Protein AF-A0A7W0VSE4-F1 (afdb_monomer_lite)

Structure (mmCIF, N/CA/C/O backbone):
data_AF-A0A7W0VSE4-F1
#
_entry.id   AF-A0A7W0VSE4-F1
#
loop_
_atom_site.group_PDB
_atom_site.id
_atom_site.type_symbol
_atom_site.label_atom_id
_atom_site.label_alt_id
_atom_site.label_comp_id
_atom_site.label_asym_id
_atom_site.label_entity_id
_atom_site.label_seq_id
_atom_site.pdbx_PDB_ins_code
_atom_site.Cartn_x
_atom_site.Cartn_y
_atom_site.Cartn_z
_atom_site.occupancy
_atom_site.B_iso_or_equiv
_atom_site.auth_seq_id
_atom_site.auth_comp_id
_atom_site.auth_asym_id
_atom_site.auth_atom_id
_atom_site.pdbx_PDB_model_num
ATOM 1 N N . VAL A 1 1 ? 8.426 0.958 6.042 1.00 53.66 1 VAL A N 1
ATOM 2 C CA . VAL A 1 1 ? 7.675 -0.320 5.990 1.00 53.66 1 VAL A CA 1
ATOM 3 C C . VAL A 1 1 ? 8.228 -1.168 4.853 1.00 53.66 1 VAL A C 1
ATOM 5 O O . VAL A 1 1 ? 8.293 -0.672 3.736 1.00 53.66 1 VAL A O 1
ATOM 8 N N . ARG A 1 2 ? 8.685 -2.397 5.116 1.00 56.31 2 ARG A N 1
ATOM 9 C CA . ARG A 1 2 ? 9.077 -3.363 4.074 1.00 56.31 2 ARG A CA 1
ATOM 10 C C . ARG A 1 2 ? 7.988 -4.432 4.012 1.00 56.31 2 ARG A C 1
ATOM 12 O O . ARG A 1 2 ? 7.744 -5.080 5.021 1.00 56.31 2 ARG A O 1
ATOM 19 N N . ARG A 1 3 ? 7.327 -4.586 2.862 1.00 66.88 3 ARG A N 1
ATOM 20 C CA . ARG A 1 3 ? 6.302 -5.617 2.639 1.00 66.88 3 ARG A CA 1
ATOM 21 C C . ARG A 1 3 ? 6.536 -6.326 1.315 1.00 66.88 3 ARG A C 1
ATOM 23 O O . ARG A 1 3 ? 7.127 -5.750 0.403 1.00 66.88 3 ARG A O 1
ATOM 30 N N . ARG A 1 4 ? 6.040 -7.554 1.201 1.00 65.88 4 ARG A N 1
ATOM 31 C CA . ARG A 1 4 ? 6.092 -8.326 -0.040 1.00 65.88 4 ARG A CA 1
ATOM 32 C C . ARG A 1 4 ? 4.803 -8.097 -0.829 1.00 65.88 4 ARG A C 1
ATOM 34 O O . ARG A 1 4 ? 3.723 -8.290 -0.291 1.00 65.88 4 ARG A O 1
ATOM 41 N N . ILE A 1 5 ? 4.935 -7.695 -2.090 1.00 71.44 5 ILE A N 1
ATOM 42 C CA . ILE A 1 5 ? 3.819 -7.458 -3.029 1.00 71.44 5 ILE A CA 1
ATOM 43 C C . ILE A 1 5 ? 3.705 -8.570 -4.083 1.00 71.44 5 ILE A C 1
ATOM 45 O O . ILE A 1 5 ? 3.148 -8.376 -5.154 1.00 71.44 5 ILE A O 1
ATOM 49 N N . TYR A 1 6 ? 4.295 -9.733 -3.810 1.00 71.25 6 TYR A N 1
ATOM 50 C CA . TYR A 1 6 ? 4.315 -10.886 -4.707 1.00 71.25 6 TYR A CA 1
ATOM 51 C C . TYR A 1 6 ? 4.221 -12.175 -3.894 1.00 71.25 6 TYR A C 1
ATOM 53 O O . TYR A 1 6 ? 4.693 -12.231 -2.753 1.00 71.25 6 TYR A O 1
ATOM 61 N N . ALA A 1 7 ? 3.633 -13.213 -4.487 1.00 70.69 7 ALA A N 1
ATOM 62 C CA . ALA A 1 7 ? 3.498 -14.511 -3.846 1.00 70.69 7 ALA A CA 1
ATOM 63 C C . ALA A 1 7 ? 4.888 -15.163 -3.704 1.00 70.69 7 ALA A C 1
ATOM 65 O O . ALA A 1 7 ? 5.621 -15.271 -4.693 1.00 70.69 7 ALA A O 1
ATOM 66 N N . PRO A 1 8 ? 5.308 -15.568 -2.493 1.00 66.81 8 PRO A N 1
ATOM 67 C CA . PRO A 1 8 ? 6.491 -16.401 -2.340 1.00 66.81 8 PRO A CA 1
ATOM 68 C C . PRO A 1 8 ? 6.326 -17.751 -3.037 1.00 66.81 8 PRO A C 1
ATOM 70 O O . PRO A 1 8 ? 5.227 -18.294 -3.052 1.00 66.81 8 PRO A O 1
ATOM 73 N N . SER A 1 9 ? 7.429 -18.321 -3.531 1.00 69.19 9 SER A N 1
ATOM 74 C CA . SER A 1 9 ? 7.517 -19.744 -3.864 1.00 69.19 9 SER A CA 1
ATOM 75 C C . SER A 1 9 ? 8.673 -20.377 -3.071 1.00 69.19 9 SER A C 1
ATOM 77 O O . SER A 1 9 ? 9.800 -19.889 -3.202 1.00 69.19 9 SER A O 1
ATOM 79 N N . PRO A 1 10 ? 8.419 -21.399 -2.229 1.00 70.81 10 PRO A N 1
ATOM 80 C CA . PRO A 1 10 ? 7.091 -21.889 -1.857 1.00 70.81 10 PRO A CA 1
ATOM 81 C C . PRO A 1 10 ? 6.323 -20.842 -1.030 1.00 70.81 10 PRO A C 1
ATOM 83 O O . PRO A 1 10 ? 6.893 -20.132 -0.199 1.00 70.81 10 PRO A O 1
ATOM 86 N N . GLY A 1 11 ? 5.024 -20.713 -1.291 1.00 64.75 11 GLY A N 1
ATOM 87 C CA . GLY A 1 11 ? 4.144 -19.808 -0.554 1.00 64.75 11 GLY A CA 1
ATOM 88 C C . GLY A 1 11 ? 3.798 -20.384 0.816 1.00 64.75 11 GLY A C 1
ATOM 89 O O . GLY A 1 11 ? 3.499 -21.568 0.916 1.00 64.75 11 GLY A O 1
ATOM 90 N N . LEU A 1 12 ? 3.796 -19.552 1.864 1.00 66.06 12 LEU A N 1
ATOM 91 C CA . LEU A 1 12 ? 3.322 -19.961 3.197 1.00 66.06 12 LEU A CA 1
ATOM 92 C C . LEU A 1 12 ? 1.818 -20.287 3.200 1.00 66.06 12 LEU A C 1
ATOM 94 O O . LEU A 1 12 ? 1.382 -21.144 3.959 1.00 66.06 12 LEU A O 1
ATOM 98 N N . HIS A 1 13 ? 1.031 -19.616 2.350 1.00 64.38 13 HIS A N 1
ATOM 99 C CA . HIS A 1 13 ? -0.407 -19.846 2.217 1.00 64.38 13 HIS A CA 1
ATOM 100 C C . HIS A 1 13 ? -0.836 -19.726 0.740 1.00 64.38 13 HIS A C 1
ATOM 102 O O . HIS A 1 13 ? -0.911 -18.606 0.230 1.00 64.38 13 HIS A O 1
ATOM 108 N N . PRO A 1 14 ? -1.131 -20.838 0.036 1.00 65.69 14 PRO A N 1
ATOM 109 C CA . PRO A 1 14 ? -1.452 -20.828 -1.399 1.00 65.69 14 PRO A CA 1
ATOM 110 C C . PRO A 1 14 ? -2.666 -19.968 -1.772 1.00 65.69 14 PRO A C 1
ATOM 112 O O . PRO A 1 14 ? -2.747 -19.468 -2.888 1.00 65.69 14 PRO A O 1
ATOM 115 N N . GLY A 1 15 ? -3.604 -19.791 -0.838 1.00 71.50 15 GLY A N 1
ATOM 116 C CA . GLY A 1 15 ? -4.835 -19.032 -1.065 1.00 71.50 15 GLY A CA 1
ATOM 117 C C . GLY A 1 15 ? -4.749 -17.534 -0.766 1.00 71.50 15 GLY A C 1
ATOM 118 O O . GLY A 1 15 ? -5.761 -16.859 -0.909 1.00 71.50 15 GLY A O 1
ATOM 119 N N . LEU A 1 16 ? -3.603 -17.010 -0.308 1.00 69.88 16 LEU A N 1
ATOM 120 C CA . LEU A 1 16 ? -3.480 -15.583 0.004 1.00 69.88 16 LEU A CA 1
ATOM 121 C C . LEU A 1 16 ? -2.842 -14.845 -1.186 1.00 69.88 16 LEU A C 1
ATOM 123 O O . LEU A 1 16 ? -1.632 -14.981 -1.398 1.00 69.88 16 LEU A O 1
ATOM 127 N N . PRO A 1 17 ? -3.617 -14.083 -1.980 1.00 68.62 17 PRO A N 1
ATOM 128 C CA . PRO A 1 17 ? -3.058 -13.334 -3.094 1.00 68.62 17 PRO A CA 1
ATOM 129 C C . PRO A 1 17 ? -2.146 -12.203 -2.587 1.00 68.62 17 PRO A C 1
ATOM 131 O O . PRO A 1 17 ? -2.274 -11.755 -1.443 1.00 68.62 17 PRO A O 1
ATOM 134 N N . PRO A 1 18 ? -1.228 -11.699 -3.428 1.00 72.19 18 PRO A N 1
ATOM 135 C CA . PRO A 1 18 ? -0.496 -10.478 -3.123 1.00 72.19 18 PRO A CA 1
ATOM 136 C C . PRO A 1 18 ? -1.469 -9.314 -2.901 1.00 72.19 18 PRO A C 1
ATOM 138 O O . PRO A 1 18 ? -2.383 -9.117 -3.697 1.00 72.19 18 PRO A O 1
ATOM 141 N N . HIS A 1 19 ? -1.258 -8.541 -1.836 1.00 75.81 19 HIS A N 1
ATOM 142 C CA . HIS A 1 19 ? -2.108 -7.402 -1.491 1.00 75.81 19 HIS A CA 1
ATOM 143 C C . HIS A 1 19 ? -1.420 -6.078 -1.866 1.00 75.81 19 HIS A C 1
ATOM 145 O O . HIS A 1 19 ? -0.323 -5.776 -1.376 1.00 75.81 19 HIS A O 1
ATOM 151 N N . ASP A 1 20 ? -2.068 -5.283 -2.720 1.00 82.69 20 ASP A N 1
ATOM 152 C CA . ASP A 1 20 ? -1.666 -3.926 -3.103 1.00 82.69 20 ASP A CA 1
ATOM 153 C C . ASP A 1 20 ? -2.928 -3.062 -3.292 1.00 82.69 20 ASP A C 1
ATOM 155 O O . ASP A 1 20 ? -3.820 -3.490 -4.025 1.00 82.69 20 ASP A O 1
ATOM 159 N N . PRO A 1 21 ? -3.047 -1.896 -2.628 1.00 88.81 21 PRO A N 1
ATOM 160 C CA . PRO A 1 21 ? -2.072 -1.264 -1.732 1.00 88.81 21 PRO A CA 1
ATOM 161 C C . PRO A 1 21 ? -1.997 -1.929 -0.349 1.00 88.81 21 PRO A C 1
ATOM 163 O O . PRO A 1 21 ? -2.857 -2.713 0.034 1.00 88.81 21 PRO A O 1
ATOM 166 N N . LEU A 1 22 ? -0.985 -1.594 0.457 1.00 85.25 22 LEU A N 1
ATOM 167 C CA . LEU A 1 22 ? -1.082 -1.807 1.908 1.00 85.25 22 LEU A CA 1
ATOM 168 C C . LEU A 1 22 ? -1.972 -0.725 2.471 1.00 85.25 22 LEU A C 1
ATOM 170 O O . LEU A 1 22 ? -1.650 0.452 2.327 1.00 85.25 22 LEU A O 1
ATOM 174 N N . VAL A 1 23 ? -3.023 -1.149 3.151 1.00 88.12 23 VAL A N 1
ATOM 175 C CA . VAL A 1 23 ? -3.943 -0.261 3.841 1.00 88.12 23 VAL A CA 1
ATOM 176 C C . VAL A 1 23 ? -3.652 -0.351 5.329 1.00 88.12 23 VAL A C 1
ATOM 178 O O . VAL A 1 23 ? -3.658 -1.438 5.904 1.00 88.12 23 VAL A O 1
ATOM 181 N N . ILE A 1 24 ? -3.370 0.795 5.936 1.00 86.12 24 ILE A N 1
ATOM 182 C CA . ILE A 1 24 ? -3.334 0.966 7.384 1.00 86.12 24 ILE A CA 1
ATOM 183 C C . ILE A 1 24 ? -4.450 1.9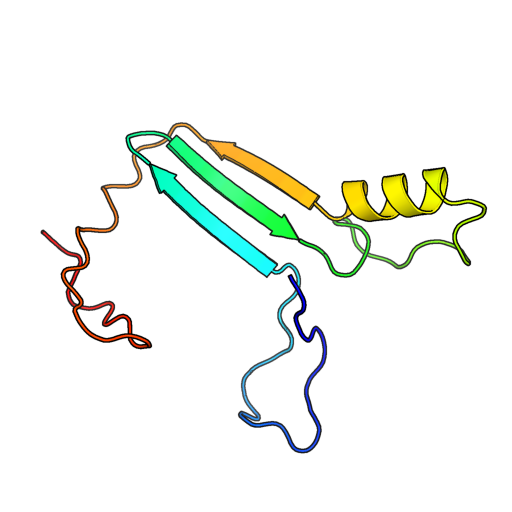40 7.714 1.00 86.12 24 ILE A C 1
ATOM 185 O O . ILE A 1 24 ? -4.440 3.077 7.247 1.00 86.12 24 ILE A O 1
ATOM 189 N N . GLU A 1 25 ? -5.403 1.488 8.509 1.00 88.00 25 GLU A N 1
ATOM 190 C CA . GLU A 1 25 ? -6.489 2.319 9.000 1.00 88.00 25 GLU A CA 1
ATOM 191 C C . GLU A 1 25 ? -6.370 2.408 10.516 1.00 88.00 25 GLU A C 1
ATOM 193 O O . GLU A 1 25 ? -6.154 1.398 11.189 1.00 88.00 25 GLU A O 1
ATOM 198 N N . TRP A 1 26 ? -6.451 3.621 11.051 1.00 80.94 26 TRP A N 1
ATOM 199 C CA . TRP A 1 26 ? -6.537 3.839 12.487 1.00 80.94 26 TRP A CA 1
ATOM 200 C C . TRP A 1 26 ? -7.669 4.804 12.802 1.00 80.94 26 TRP A C 1
ATOM 202 O O . TRP A 1 26 ? -7.964 5.719 12.031 1.00 80.94 26 TRP A O 1
ATOM 212 N N . ALA A 1 27 ? -8.256 4.632 13.980 1.00 80.62 27 ALA A N 1
ATOM 213 C CA . ALA A 1 27 ? -9.240 5.542 14.537 1.00 80.62 27 ALA A CA 1
ATOM 214 C C . ALA A 1 27 ? -8.730 6.090 15.875 1.00 80.62 27 ALA A C 1
ATOM 216 O O . ALA A 1 27 ? -8.160 5.356 16.683 1.00 80.62 27 ALA A O 1
ATOM 217 N N . HIS A 1 28 ? -8.921 7.387 16.105 1.00 77.56 28 HIS A N 1
ATOM 218 C CA . HIS A 1 28 ? -8.660 8.034 17.386 1.00 77.56 28 HIS A CA 1
ATOM 219 C C . HIS A 1 28 ? -9.711 9.118 17.645 1.00 77.56 28 HIS A C 1
ATOM 221 O O . HIS A 1 28 ? -9.765 10.137 16.947 1.00 77.56 28 HIS A O 1
ATOM 227 N N . GLY A 1 29 ? -10.551 8.903 18.661 1.00 79.88 29 GLY A N 1
ATOM 228 C CA . GLY A 1 29 ? -11.750 9.714 18.873 1.00 79.88 29 GLY A CA 1
ATOM 229 C C . GLY A 1 29 ? -12.680 9.632 17.658 1.00 79.88 29 GLY A C 1
ATOM 230 O O . GLY A 1 29 ? -12.906 8.552 17.128 1.00 79.88 29 GLY A O 1
ATOM 231 N N . SER A 1 30 ? -13.167 10.778 17.180 1.00 76.94 30 SER A N 1
ATOM 232 C CA . SER A 1 30 ? -14.011 10.883 15.976 1.00 76.94 30 SER A CA 1
ATOM 233 C C . SER A 1 30 ? -13.231 10.948 14.657 1.00 76.94 30 SER A C 1
ATOM 235 O O . SER A 1 30 ? -13.809 11.215 13.605 1.00 76.94 30 SER A O 1
ATOM 237 N N . ARG A 1 31 ? -11.903 10.780 14.698 1.00 71.69 31 ARG A N 1
ATOM 238 C CA . ARG A 1 31 ? -11.053 10.867 13.510 1.00 71.69 31 ARG A CA 1
ATOM 239 C C . ARG A 1 31 ? -10.620 9.488 13.077 1.00 71.69 31 ARG A C 1
ATOM 241 O O . ARG A 1 31 ? -10.001 8.759 13.851 1.00 71.69 31 ARG A O 1
ATOM 248 N N . VAL A 1 32 ? -10.852 9.201 11.808 1.00 83.81 32 VAL A N 1
ATOM 249 C CA . VAL A 1 32 ? -10.340 8.007 11.155 1.00 83.81 32 VAL A CA 1
ATOM 250 C C . VAL A 1 32 ? -9.376 8.442 10.075 1.00 83.81 32 VAL A C 1
ATOM 252 O O . VAL A 1 32 ? -9.645 9.368 9.303 1.00 83.81 32 VAL A O 1
ATOM 255 N N . GLN A 1 33 ? -8.231 7.778 10.046 1.00 84.06 33 GLN A N 1
ATO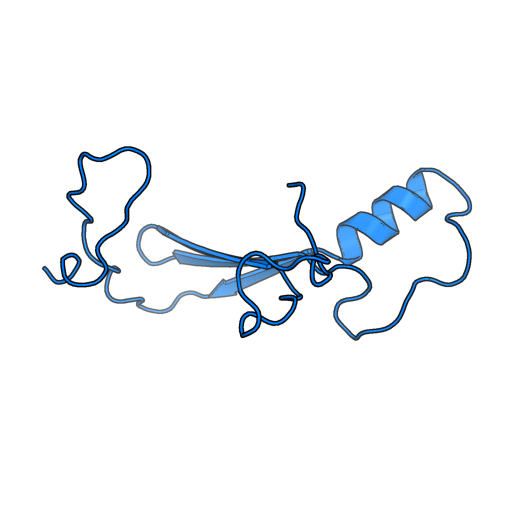M 256 C CA . GLN A 1 33 ? -7.223 8.008 9.039 1.00 84.06 33 GLN A CA 1
ATOM 257 C C . GLN A 1 33 ? -6.893 6.699 8.352 1.00 84.06 33 GLN A C 1
ATOM 259 O O . GLN A 1 33 ? -6.474 5.726 8.977 1.00 84.06 33 GLN A O 1
ATOM 264 N N . ARG A 1 34 ? -7.061 6.718 7.036 1.00 88.19 34 ARG A N 1
ATOM 265 C CA . ARG A 1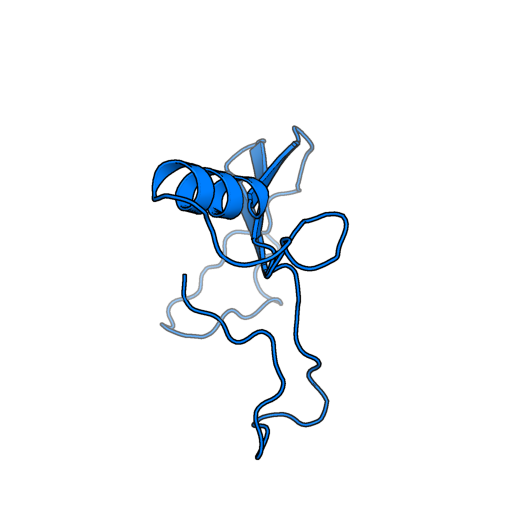 34 ? -6.698 5.626 6.152 1.00 88.19 34 ARG A CA 1
ATOM 266 C C . ARG A 1 34 ? -5.472 6.040 5.356 1.00 88.19 34 ARG A C 1
ATOM 268 O O . ARG A 1 34 ? -5.459 7.085 4.703 1.00 88.19 34 ARG A O 1
ATOM 275 N N . ILE A 1 35 ? -4.436 5.219 5.441 1.00 88.62 35 ILE A N 1
ATOM 276 C CA . ILE A 1 35 ? -3.175 5.386 4.732 1.00 88.62 35 ILE A CA 1
ATOM 277 C C . ILE A 1 35 ? -3.016 4.208 3.786 1.00 88.62 35 ILE A C 1
ATOM 279 O O . ILE A 1 35 ? -2.971 3.052 4.206 1.00 88.62 35 ILE A O 1
ATOM 283 N N . GLU A 1 36 ? -2.880 4.518 2.508 1.00 90.69 36 GLU A N 1
ATOM 284 C CA . GLU A 1 36 ? -2.634 3.547 1.456 1.00 90.69 36 GLU A CA 1
ATOM 285 C C . GLU A 1 36 ? -1.215 3.742 0.940 1.00 90.69 36 GLU A C 1
ATOM 287 O O . GLU A 1 36 ? -0.835 4.834 0.520 1.00 90.69 36 GLU A O 1
ATOM 292 N N . LEU A 1 37 ? -0.421 2.677 0.975 1.00 90.06 37 LEU A N 1
ATOM 293 C CA . LEU A 1 37 ? 0.905 2.646 0.374 1.00 90.06 37 LEU A CA 1
ATOM 294 C C . LEU A 1 37 ? 0.866 1.723 -0.836 1.00 90.06 37 LEU A C 1
ATOM 296 O O . LEU A 1 37 ? 0.797 0.506 -0.667 1.00 90.06 37 LEU A O 1
ATOM 300 N N . TRP A 1 38 ? 0.980 2.278 -2.032 1.00 89.44 38 TRP A N 1
ATOM 301 C CA . TRP A 1 38 ? 0.970 1.555 -3.301 1.00 89.44 38 TRP A CA 1
ATOM 302 C C . TRP A 1 38 ? 2.371 1.056 -3.682 1.00 89.44 38 TRP A C 1
ATOM 304 O O . TRP A 1 38 ? 3.389 1.654 -3.316 1.00 89.44 38 TRP A O 1
ATOM 314 N N . ALA A 1 39 ? 2.454 -0.066 -4.399 1.00 86.38 39 ALA A N 1
ATOM 315 C CA . ALA A 1 39 ? 3.719 -0.545 -4.957 1.00 86.38 39 ALA A CA 1
ATOM 316 C C . ALA A 1 39 ? 4.294 0.448 -5.982 1.00 86.38 39 ALA A C 1
ATOM 318 O O . ALA A 1 39 ? 5.490 0.773 -5.956 1.00 86.38 39 ALA A O 1
ATOM 319 N N . TRP A 1 40 ? 3.403 0.937 -6.844 1.00 88.75 40 TRP A N 1
ATOM 320 C CA . TRP A 1 40 ? 3.642 1.902 -7.912 1.00 88.75 40 TRP A CA 1
ATOM 321 C C . TRP A 1 40 ? 2.633 3.053 -7.803 1.00 88.75 40 TRP A C 1
ATOM 323 O O . TRP A 1 40 ? 2.292 3.449 -6.690 1.00 88.75 40 TRP A O 1
ATOM 333 N N . ARG A 1 41 ? 2.185 3.625 -8.925 1.00 91.19 41 ARG A N 1
ATOM 334 C CA . ARG A 1 41 ? 1.218 4.726 -8.917 1.00 91.19 41 ARG A CA 1
ATOM 335 C C . ARG A 1 41 ? -0.150 4.253 -8.392 1.00 91.19 41 ARG A C 1
ATOM 337 O O . ARG A 1 41 ? -0.553 3.144 -8.744 1.00 91.19 41 ARG A O 1
ATOM 344 N N . PRO A 1 42 ? -0.885 5.080 -7.624 1.00 87.94 42 PRO A N 1
ATOM 345 C CA . PRO A 1 42 ? -2.230 4.744 -7.145 1.00 87.94 42 PRO A CA 1
ATOM 346 C C . PRO A 1 42 ? -3.248 4.451 -8.254 1.00 87.94 42 PRO A C 1
ATOM 348 O O . PRO A 1 42 ? -4.057 3.543 -8.121 1.00 87.94 42 PRO A O 1
ATOM 351 N N . GLU A 1 43 ? -3.161 5.165 -9.379 1.00 84.12 43 GLU A N 1
ATOM 352 C CA . GLU A 1 43 ? -4.017 4.943 -10.560 1.00 84.12 43 GLU A CA 1
ATOM 353 C C . GLU A 1 43 ? -3.533 3.767 -11.437 1.00 84.12 43 GLU A C 1
ATOM 355 O O . GLU A 1 43 ? -4.061 3.509 -12.518 1.00 84.12 43 GLU A O 1
ATOM 360 N N . GLY A 1 44 ? -2.511 3.040 -10.974 1.00 82.81 44 GLY A N 1
ATOM 361 C CA . GLY A 1 44 ? -1.907 1.912 -11.665 1.00 82.81 44 GLY A CA 1
ATOM 362 C C . GLY A 1 44 ? -0.736 2.284 -12.578 1.00 82.81 44 GLY A C 1
ATOM 363 O O . GLY A 1 44 ? -0.501 3.436 -12.944 1.00 82.81 44 GLY A O 1
ATOM 364 N N . GLY A 1 45 ? 0.023 1.253 -12.953 1.00 85.31 45 GLY A N 1
ATOM 365 C CA . GLY A 1 45 ? 1.163 1.366 -13.860 1.00 85.31 45 GLY A CA 1
ATOM 366 C C . GLY A 1 45 ? 2.488 1.715 -13.177 1.00 85.31 45 GLY A C 1
ATOM 367 O O . GLY A 1 45 ? 2.548 2.325 -12.107 1.00 85.31 45 GLY A O 1
ATOM 368 N N . ALA A 1 46 ? 3.580 1.293 -13.816 1.00 87.88 46 ALA A N 1
ATOM 369 C CA . ALA A 1 46 ? 4.932 1.605 -13.376 1.00 87.88 46 ALA A CA 1
ATOM 370 C C . ALA A 1 46 ? 5.322 3.049 -13.730 1.00 87.88 46 ALA A C 1
ATOM 372 O O . ALA A 1 46 ? 4.725 3.699 -14.591 1.00 87.88 46 ALA A O 1
ATOM 373 N N . TYR A 1 47 ? 6.369 3.552 -13.082 1.00 90.19 47 TYR A N 1
ATOM 374 C CA . TYR A 1 47 ? 6.992 4.800 -13.506 1.00 90.19 47 TYR A CA 1
ATOM 375 C C . TYR A 1 47 ? 7.772 4.605 -14.812 1.00 90.19 47 TYR A C 1
ATOM 377 O O . TYR A 1 47 ? 8.373 3.545 -14.996 1.00 90.19 47 TYR A O 1
ATOM 385 N N . PRO A 1 48 ? 7.817 5.614 -15.698 1.00 90.88 48 PRO A N 1
ATOM 386 C CA . PRO A 1 48 ? 8.693 5.561 -16.856 1.00 90.88 48 PRO A CA 1
ATOM 387 C C . PRO A 1 48 ? 10.155 5.589 -16.396 1.00 90.88 48 PRO A C 1
ATOM 389 O O . PRO A 1 48 ? 10.573 6.487 -15.659 1.00 90.88 48 PRO A O 1
ATOM 392 N N . GLY A 1 49 ? 10.917 4.585 -16.829 1.00 94.25 49 GLY A N 1
ATOM 393 C CA . GLY A 1 49 ? 12.352 4.487 -16.578 1.00 94.25 49 GLY A CA 1
ATOM 394 C C . GLY A 1 49 ? 12.754 4.573 -15.102 1.00 94.25 49 GLY A C 1
ATOM 395 O O . GLY A 1 49 ? 11.958 4.381 -14.176 1.00 94.25 49 GLY A O 1
ATOM 396 N N . LEU A 1 50 ? 14.032 4.869 -14.890 1.00 94.62 50 LEU A N 1
ATOM 397 C CA . LEU A 1 50 ? 14.581 5.152 -13.569 1.00 94.62 50 LEU A CA 1
ATOM 398 C C . LEU A 1 50 ? 14.313 6.617 -13.185 1.00 94.62 50 LEU A C 1
ATOM 400 O O . LEU A 1 50 ? 14.030 7.434 -14.063 1.00 94.62 50 LEU A O 1
ATOM 404 N N . PRO A 1 51 ? 14.372 6.961 -11.890 1.00 95.50 51 PRO A N 1
ATOM 405 C CA . PRO A 1 51 ? 14.373 8.354 -11.477 1.00 95.50 51 PRO A CA 1
ATOM 406 C C . PRO A 1 51 ? 15.595 9.089 -12.029 1.00 95.50 51 PRO A C 1
ATOM 408 O O . PRO A 1 51 ? 16.698 8.544 -12.002 1.00 95.50 51 PRO A O 1
ATOM 411 N N . GLU A 1 52 ? 15.412 10.322 -12.490 1.00 96.81 52 GLU A N 1
ATOM 412 C CA . GLU A 1 52 ? 16.511 11.127 -13.048 1.00 96.81 52 GLU A CA 1
ATOM 413 C C . GLU A 1 52 ? 17.473 11.625 -11.964 1.00 96.81 52 GLU A C 1
ATOM 415 O O . GLU A 1 52 ? 18.667 11.802 -12.195 1.00 96.81 52 GLU A O 1
ATOM 420 N N . ASN A 1 53 ? 16.941 11.866 -10.765 1.00 96.69 53 ASN A N 1
ATOM 421 C CA . ASN A 1 53 ? 17.670 12.382 -9.615 1.00 96.69 53 ASN A CA 1
ATOM 422 C C . ASN A 1 53 ? 16.956 12.007 -8.303 1.00 96.69 53 ASN A C 1
ATOM 424 O O . ASN A 1 53 ? 15.887 11.388 -8.294 1.00 96.69 53 ASN A O 1
ATOM 428 N N . GLU A 1 54 ? 17.558 12.376 -7.172 1.00 95.75 54 GLU A N 1
ATOM 429 C CA . GLU A 1 54 ? 17.006 12.089 -5.846 1.00 95.75 54 GLU A CA 1
ATOM 430 C C . GLU A 1 54 ? 15.653 12.773 -5.603 1.00 95.75 54 GLU A C 1
ATOM 432 O O . GLU A 1 54 ? 14.761 12.166 -5.009 1.00 95.75 54 GLU A O 1
ATOM 437 N N . THR A 1 55 ? 15.462 13.994 -6.104 1.00 96.12 55 THR A N 1
ATOM 438 C CA . THR A 1 55 ? 14.197 14.728 -5.981 1.00 96.12 55 THR A CA 1
ATOM 439 C C . THR A 1 55 ? 13.060 14.008 -6.707 1.00 96.12 55 THR A C 1
ATOM 441 O O . THR A 1 55 ? 12.005 13.795 -6.111 1.00 96.12 55 THR A O 1
ATOM 444 N N . ASP A 1 56 ? 13.284 13.543 -7.938 1.00 94.75 56 ASP A N 1
ATOM 445 C CA . ASP A 1 56 ? 12.336 12.707 -8.687 1.00 94.75 56 ASP A CA 1
ATOM 446 C C . ASP A 1 56 ? 12.070 11.387 -7.940 1.00 94.75 56 ASP A C 1
ATOM 448 O O . ASP A 1 56 ? 10.925 10.989 -7.727 1.00 94.75 56 ASP A O 1
ATOM 452 N N . ALA A 1 57 ? 13.109 10.740 -7.403 1.00 93.00 57 ALA A N 1
ATOM 453 C CA . ALA A 1 57 ? 12.938 9.531 -6.597 1.00 93.00 57 ALA A CA 1
ATOM 454 C C . ALA A 1 57 ? 12.119 9.764 -5.308 1.00 93.00 57 ALA A C 1
ATOM 456 O O . ALA A 1 57 ? 11.413 8.859 -4.850 1.00 93.00 57 ALA A O 1
ATOM 457 N N . ILE A 1 58 ? 12.216 10.942 -4.683 1.00 93.25 58 ILE A N 1
ATOM 458 C CA . ILE A 1 58 ? 11.385 11.342 -3.537 1.00 93.25 58 ILE A CA 1
ATOM 459 C C . ILE A 1 58 ? 9.944 11.587 -3.993 1.00 93.25 58 ILE A C 1
ATOM 461 O O . ILE A 1 58 ? 9.033 11.011 -3.396 1.00 93.25 58 ILE A O 1
ATOM 465 N N . ALA A 1 59 ? 9.734 12.345 -5.070 1.00 91.81 59 ALA A N 1
ATOM 466 C CA . ALA A 1 59 ? 8.407 12.630 -5.614 1.00 91.81 59 ALA A CA 1
ATOM 467 C C . ALA A 1 59 ? 7.659 11.335 -5.979 1.00 91.81 59 ALA A C 1
ATOM 469 O O . ALA A 1 59 ? 6.547 11.098 -5.503 1.00 91.81 59 ALA A O 1
ATOM 470 N N . ARG A 1 60 ? 8.322 10.412 -6.692 1.00 92.75 60 ARG A N 1
ATOM 471 C CA . ARG A 1 60 ? 7.791 9.075 -7.014 1.00 92.75 60 ARG A CA 1
ATOM 472 C C . ARG A 1 60 ? 7.547 8.193 -5.790 1.00 92.75 60 ARG A C 1
ATOM 474 O O . ARG A 1 60 ? 6.888 7.169 -5.918 1.00 92.75 60 ARG A O 1
ATOM 481 N N . ARG A 1 61 ? 8.132 8.479 -4.621 1.00 90.94 61 ARG A N 1
ATOM 482 C CA . ARG A 1 61 ? 7.815 7.772 -3.361 1.00 90.94 61 ARG A CA 1
ATOM 483 C C . ARG A 1 61 ? 6.612 8.396 -2.668 1.00 90.94 61 ARG A C 1
ATOM 485 O O . ARG A 1 61 ? 5.794 7.657 -2.132 1.00 90.94 61 ARG A O 1
ATOM 492 N N . GLN A 1 62 ? 6.509 9.722 -2.692 1.00 92.00 62 GLN A N 1
ATOM 493 C CA . GLN A 1 62 ? 5.393 10.463 -2.107 1.00 92.00 62 GLN A CA 1
ATOM 494 C C . GLN A 1 62 ? 4.082 10.195 -2.849 1.00 92.00 62 GLN A C 1
ATOM 496 O O . GLN A 1 62 ? 3.071 9.963 -2.200 1.00 92.00 62 GLN A O 1
ATOM 501 N N . GLU A 1 63 ? 4.106 10.116 -4.182 1.00 92.75 63 GLU A N 1
ATOM 502 C CA . GLU A 1 63 ? 2.918 9.801 -4.994 1.00 92.75 63 GLU A CA 1
ATOM 503 C C . GLU A 1 63 ? 2.301 8.432 -4.655 1.00 92.75 63 GLU A C 1
ATOM 505 O O . GLU A 1 63 ? 1.100 8.239 -4.805 1.00 92.75 63 GLU A O 1
ATOM 510 N N . ARG A 1 64 ? 3.089 7.481 -4.137 1.00 91.81 64 ARG A N 1
ATOM 511 C CA . ARG A 1 64 ? 2.594 6.151 -3.735 1.00 91.81 64 ARG A CA 1
ATOM 512 C C . ARG A 1 64 ? 1.768 6.175 -2.455 1.00 91.81 64 ARG A C 1
ATOM 514 O O . ARG A 1 64 ? 1.237 5.134 -2.076 1.00 91.81 64 ARG A O 1
ATOM 521 N N . ILE A 1 65 ? 1.745 7.296 -1.739 1.00 91.12 65 ILE A N 1
ATOM 522 C CA . ILE A 1 65 ? 1.084 7.418 -0.445 1.00 91.12 65 ILE A CA 1
ATOM 523 C C . ILE A 1 65 ? -0.201 8.212 -0.645 1.00 91.12 65 ILE A C 1
ATOM 525 O O . ILE A 1 65 ? -0.160 9.404 -0.940 1.00 91.12 65 ILE A O 1
ATOM 529 N N . ARG A 1 66 ? -1.346 7.563 -0.427 1.00 89.56 66 ARG A N 1
ATOM 530 C CA . ARG A 1 66 ? -2.644 8.237 -0.353 1.00 89.56 66 ARG A CA 1
ATOM 531 C C . ARG A 1 66 ? -3.092 8.278 1.099 1.00 89.56 66 ARG A C 1
ATOM 533 O O . ARG A 1 66 ? -3.066 7.263 1.790 1.00 89.56 66 ARG A O 1
ATOM 540 N N . VAL A 1 67 ? -3.483 9.459 1.561 1.00 89.38 67 VAL A N 1
ATOM 541 C CA . VAL A 1 67 ? -4.015 9.664 2.909 1.00 89.38 67 VAL A CA 1
ATOM 542 C C . VAL A 1 67 ? -5.408 10.244 2.770 1.00 89.38 67 VAL A C 1
ATOM 544 O O . VAL A 1 67 ? -5.580 11.305 2.172 1.00 89.38 67 VAL A O 1
ATOM 547 N N . THR A 1 68 ? -6.395 9.555 3.325 1.00 87.56 68 THR A N 1
ATOM 548 C CA . THR A 1 68 ? -7.762 10.062 3.425 1.00 87.56 68 THR A CA 1
ATOM 549 C C . THR A 1 68 ? -8.143 10.159 4.891 1.00 87.56 68 THR A C 1
ATOM 551 O O . THR A 1 68 ? -8.021 9.186 5.639 1.00 87.56 68 THR A O 1
ATOM 554 N N . THR A 1 69 ? -8.600 11.342 5.287 1.00 84.94 69 THR A N 1
ATOM 555 C CA . THR A 1 69 ? -9.175 11.593 6.608 1.00 84.94 69 THR A CA 1
ATOM 556 C C . THR A 1 69 ? -10.667 11.772 6.421 1.00 84.94 69 THR A C 1
ATOM 558 O O . THR A 1 69 ? -11.078 12.640 5.651 1.00 84.94 69 THR A O 1
ATOM 561 N N . HIS A 1 70 ? -11.466 10.979 7.123 1.00 80.44 70 HIS A N 1
ATOM 562 C CA . HIS A 1 70 ? -12.904 11.194 7.190 1.00 80.44 70 HIS A CA 1
ATOM 563 C C . HIS A 1 70 ? -13.334 11.382 8.645 1.00 80.44 70 HIS A C 1
ATOM 565 O O . HIS A 1 70 ? -12.793 10.766 9.569 1.00 80.44 70 HIS A O 1
ATOM 571 N N . THR A 1 71 ? -14.284 12.296 8.826 1.00 67.88 71 THR A N 1
ATOM 572 C CA . THR A 1 71 ? -14.948 12.570 10.098 1.00 67.88 71 THR A CA 1
ATOM 573 C C . THR A 1 71 ? -16.288 11.866 10.027 1.00 67.88 71 THR A C 1
ATOM 575 O O . THR A 1 71 ? -17.263 12.459 9.595 1.00 67.88 71 THR A O 1
ATOM 578 N N . ASP A 1 72 ? -16.303 10.591 10.381 1.00 60.19 72 ASP A N 1
ATOM 579 C CA . ASP A 1 72 ? -17.529 9.822 10.548 1.00 60.19 72 ASP A CA 1
ATOM 580 C C . ASP A 1 72 ? -17.346 8.919 11.764 1.00 60.19 72 ASP A C 1
ATOM 582 O O . ASP A 1 72 ? -16.226 8.489 12.063 1.00 60.19 72 ASP A O 1
ATOM 586 N N . GLU A 1 73 ? -18.446 8.680 12.480 1.00 50.19 73 GLU A N 1
ATOM 587 C CA . GLU A 1 73 ? -18.531 7.739 13.594 1.00 50.19 73 GLU A CA 1
ATOM 588 C C . GLU A 1 73 ? -18.138 6.338 13.114 1.00 50.19 73 GLU A C 1
ATOM 590 O O . GLU A 1 73 ? -18.975 5.524 12.731 1.00 50.19 73 GLU A O 1
ATOM 595 N N . ILE A 1 74 ? -16.855 5.997 13.193 1.00 47.12 74 ILE A N 1
ATOM 596 C CA . ILE A 1 74 ? -16.537 4.615 13.516 1.00 47.12 74 ILE A CA 1
ATOM 597 C C . ILE A 1 74 ? -16.925 4.477 14.982 1.00 47.12 74 ILE A C 1
ATOM 599 O O . ILE A 1 74 ? -16.208 4.961 15.861 1.00 47.12 74 ILE A O 1
ATOM 603 N N . LEU A 1 75 ? -18.099 3.868 15.222 1.00 48.06 75 LEU A N 1
ATOM 604 C CA . LEU A 1 75 ? -18.420 3.190 16.479 1.00 48.06 75 LEU A CA 1
ATOM 605 C C . LEU A 1 75 ? -17.128 2.524 16.920 1.00 48.06 75 LEU A C 1
ATOM 607 O O . LEU A 1 75 ? -16.645 1.653 16.194 1.00 48.06 75 LEU A O 1
ATOM 611 N N . ALA A 1 76 ? -16.522 3.049 17.990 1.00 44.41 76 ALA A N 1
ATOM 612 C CA . ALA A 1 76 ? -15.175 2.705 18.406 1.00 44.41 76 ALA A CA 1
ATOM 613 C C . ALA A 1 76 ? -14.995 1.198 18.240 1.00 44.41 76 ALA A C 1
ATOM 615 O O . ALA A 1 76 ? -15.684 0.430 18.908 1.00 44.41 76 ALA A O 1
ATOM 616 N N . ALA A 1 77 ? -14.146 0.779 17.292 1.00 45.62 77 ALA A N 1
ATOM 617 C CA . ALA A 1 77 ? -13.716 -0.607 17.246 1.00 45.62 77 ALA A CA 1
ATOM 618 C C . ALA A 1 77 ? -13.153 -0.856 18.641 1.00 45.62 77 ALA A C 1
ATOM 620 O O . ALA A 1 77 ? -12.206 -0.168 19.037 1.00 45.62 77 ALA A O 1
ATOM 621 N N . GLY A 1 78 ? -13.882 -1.672 19.402 1.00 40.91 78 GLY A N 1
ATOM 622 C CA . GLY A 1 78 ? -13.907 -1.625 20.850 1.00 40.91 78 GLY A CA 1
ATOM 623 C C . GLY A 1 78 ? -12.522 -1.705 21.462 1.00 40.91 78 GLY A C 1
ATOM 624 O O . GLY A 1 78 ? -11.531 -2.104 20.848 1.00 40.91 78 GLY A O 1
ATOM 625 N N . HIS A 1 79 ? -12.460 -1.314 22.722 1.00 43.25 79 HIS A N 1
ATOM 626 C CA . HIS A 1 79 ? -11.302 -1.579 23.550 1.00 43.25 79 HIS A CA 1
ATOM 627 C C . HIS A 1 79 ? -10.856 -3.051 23.359 1.00 43.25 79 HIS A C 1
ATOM 629 O O . HIS A 1 79 ? -11.594 -3.983 23.669 1.00 43.25 79 HIS A O 1
ATOM 635 N N . TRP A 1 80 ? -9.651 -3.268 22.821 1.00 42.75 80 TRP A N 1
ATOM 636 C CA . TRP A 1 80 ? -9.043 -4.598 22.785 1.00 42.75 80 TRP A CA 1
ATOM 637 C C . TRP A 1 80 ? -8.267 -4.774 24.090 1.00 42.75 80 TRP A C 1
ATOM 639 O O . TRP A 1 80 ? -7.135 -4.303 24.223 1.00 42.75 80 TRP A O 1
ATOM 649 N N . ALA A 1 81 ? -8.870 -5.424 25.086 1.00 46.12 81 ALA A N 1
ATOM 650 C CA . ALA A 1 81 ? -8.098 -6.005 26.180 1.00 46.12 81 ALA A CA 1
ATOM 651 C C . ALA A 1 81 ? -7.380 -7.250 25.650 1.00 46.12 81 ALA A C 1
ATOM 653 O O . ALA A 1 81 ? -7.889 -8.358 25.792 1.00 46.12 81 ALA A O 1
ATOM 654 N N . GLU A 1 82 ? -6.192 -7.101 25.058 1.00 48.84 82 GLU A N 1
ATOM 655 C CA . GLU A 1 82 ? -5.383 -8.282 24.756 1.00 48.84 82 GLU A CA 1
ATOM 656 C C . GLU A 1 82 ? -3.923 -8.155 25.190 1.00 48.84 82 GLU A C 1
ATOM 658 O O . GLU A 1 82 ? -3.146 -7.318 24.741 1.00 48.84 82 GLU A O 1
ATOM 663 N N . THR A 1 83 ? -3.572 -9.034 26.126 1.00 53.06 83 THR A N 1
ATOM 664 C CA . THR A 1 83 ? -2.293 -9.156 26.828 1.00 53.06 83 THR A CA 1
ATOM 665 C C . THR A 1 83 ? -1.430 -10.266 26.227 1.00 53.06 83 THR A C 1
ATOM 667 O O . THR A 1 83 ? -0.781 -11.021 26.953 1.00 53.06 83 THR A O 1
ATOM 670 N N . ARG A 1 84 ? -1.410 -10.414 24.893 1.00 48.59 84 ARG A N 1
ATOM 671 C CA . ARG A 1 84 ? -0.507 -11.362 24.221 1.00 48.59 84 ARG A CA 1
ATOM 672 C C . ARG A 1 84 ? 0.194 -10.724 23.022 1.00 48.59 84 ARG A C 1
ATOM 674 O O . ARG A 1 84 ? -0.457 -10.105 22.193 1.00 48.59 84 ARG A O 1
ATOM 681 N N . PRO A 1 85 ? 1.522 -10.888 22.899 1.00 47.75 85 PRO A N 1
ATOM 682 C CA . PRO A 1 85 ? 2.347 -10.020 22.058 1.00 47.75 85 PRO A CA 1
ATOM 683 C C . PRO A 1 85 ? 2.114 -10.128 20.540 1.00 47.75 85 PRO A C 1
ATOM 685 O O . PRO A 1 85 ? 2.598 -9.264 19.816 1.00 47.75 85 PRO A O 1
ATOM 688 N N . PHE A 1 86 ? 1.397 -11.145 20.037 1.00 48.38 86 PHE A N 1
ATOM 689 C CA . PHE A 1 86 ? 1.269 -11.387 18.589 1.00 48.38 86 PHE A CA 1
ATOM 690 C C . PHE A 1 86 ? -0.114 -11.896 18.129 1.00 48.38 86 PHE A C 1
ATOM 692 O O . PHE A 1 86 ? -0.213 -12.491 17.056 1.00 48.38 86 PHE A O 1
ATOM 699 N N . THR A 1 87 ? -1.184 -11.727 18.912 1.00 44.62 87 THR A N 1
ATOM 700 C CA . THR A 1 87 ? -2.533 -12.202 18.536 1.00 44.62 87 THR A CA 1
ATOM 701 C C . THR A 1 87 ? -3.571 -11.143 18.885 1.00 44.62 87 THR A C 1
ATOM 703 O O . THR A 1 87 ? -3.512 -10.602 19.982 1.00 44.62 87 THR A O 1
ATOM 706 N N . ILE A 1 88 ? -4.460 -10.845 17.929 1.00 50.59 88 ILE A N 1
ATOM 707 C CA . ILE A 1 88 ? -5.651 -10.007 18.116 1.00 50.59 88 ILE A CA 1
ATOM 708 C C . ILE A 1 88 ? -6.884 -10.902 17.884 1.00 50.59 88 ILE A C 1
ATOM 710 O O . ILE A 1 88 ? -7.090 -11.365 16.759 1.00 50.59 88 ILE A O 1
ATOM 714 N N . ASP A 1 89 ? -7.683 -11.181 18.917 1.00 49.59 89 ASP A N 1
ATOM 715 C CA . ASP A 1 89 ? -8.940 -11.937 18.852 1.00 49.59 89 ASP A CA 1
ATOM 716 C C . ASP A 1 89 ? -10.118 -11.006 18.566 1.00 49.59 89 ASP A C 1
ATOM 718 O O . ASP A 1 89 ? -10.698 -10.410 19.477 1.00 49.59 89 ASP A O 1
ATOM 722 N N . LEU A 1 90 ? -10.524 -10.966 17.292 1.00 45.50 90 LEU A N 1
ATOM 723 C CA . LEU A 1 90 ? -11.560 -10.082 16.755 1.00 45.50 90 LEU A CA 1
ATOM 724 C C . LEU A 1 90 ? -12.980 -10.274 17.331 1.00 45.50 90 LEU A C 1
ATOM 726 O O . LEU A 1 90 ? -13.868 -9.482 17.027 1.00 45.50 90 LEU A O 1
ATOM 730 N N . ARG A 1 91 ? -13.217 -11.292 18.168 1.00 47.16 91 ARG A N 1
ATOM 731 C CA . ARG A 1 91 ? -14.517 -11.526 18.830 1.00 47.16 91 ARG A CA 1
ATOM 732 C C . ARG A 1 91 ? -14.703 -10.695 20.102 1.00 47.16 91 ARG A C 1
ATOM 734 O O . ARG A 1 91 ? -15.805 -10.671 20.641 1.00 47.16 91 ARG A O 1
ATOM 741 N N . SER A 1 92 ? -13.631 -10.075 20.598 1.00 41.44 92 SER A N 1
ATOM 742 C CA . SER A 1 92 ? -13.584 -9.463 21.931 1.00 41.44 92 SER A CA 1
ATOM 743 C C . SER A 1 92 ? -13.760 -7.938 21.976 1.00 41.44 92 SER A C 1
ATOM 745 O O . SER A 1 92 ? -14.073 -7.423 23.043 1.00 41.44 92 SER A O 1
ATOM 747 N N . ALA A 1 93 ? -13.649 -7.201 20.863 1.00 38.75 93 ALA A N 1
ATOM 748 C CA . ALA A 1 93 ? -13.821 -5.736 20.859 1.00 38.75 93 ALA A CA 1
ATOM 749 C C . ALA A 1 93 ? -15.233 -5.261 20.540 1.00 38.75 93 ALA A C 1
ATOM 751 O O . ALA A 1 93 ? -15.454 -4.386 19.698 1.00 38.75 93 ALA A O 1
ATOM 752 N N . ALA A 1 94 ? -16.191 -5.825 21.252 1.00 37.19 94 ALA A N 1
ATOM 753 C CA . ALA A 1 94 ? -17.521 -5.262 21.322 1.00 37.19 94 ALA A CA 1
ATOM 754 C C . ALA A 1 94 ? -17.890 -5.086 22.792 1.00 37.19 94 ALA A C 1
ATOM 756 O O . ALA A 1 94 ? -18.554 -5.950 23.359 1.00 37.19 94 ALA A O 1
ATOM 757 N N . VAL A 1 95 ? -17.433 -3.980 23.390 1.00 35.06 95 VAL A N 1
ATOM 758 C CA . VAL A 1 95 ? -18.145 -3.271 24.466 1.00 35.06 95 VAL A CA 1
ATOM 759 C C . VAL A 1 95 ? -17.911 -1.776 24.298 1.00 35.06 95 VAL A C 1
ATOM 761 O O . VAL A 1 95 ? -16.724 -1.380 24.230 1.00 35.06 95 VAL A O 1
#

Radius of gyration: 17.76 Å; chain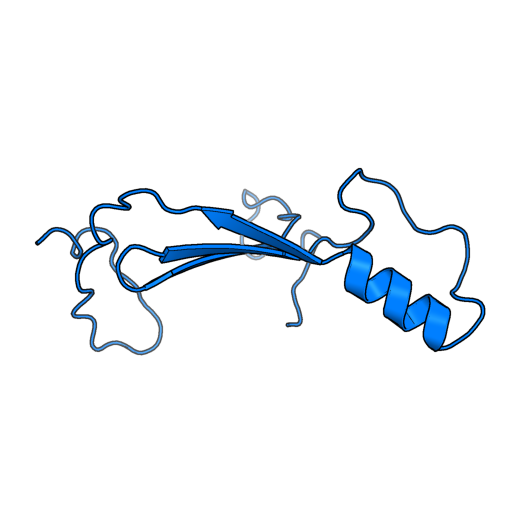s: 1; bounding box: 36×37×44 Å

Sequence (95 aa):
VRRRIYAPSPGLHPGLPPHDPLVIEWAHGSRVQRIELWAWRPEGGAYPGLPENETDAIARRQERIRVTTHTDEILAAGHWAETRPFTIDLRSAAV

Secondary structure (DSSP, 8-state):
-----S--SS-S-TT-PPP-SEEEEEEE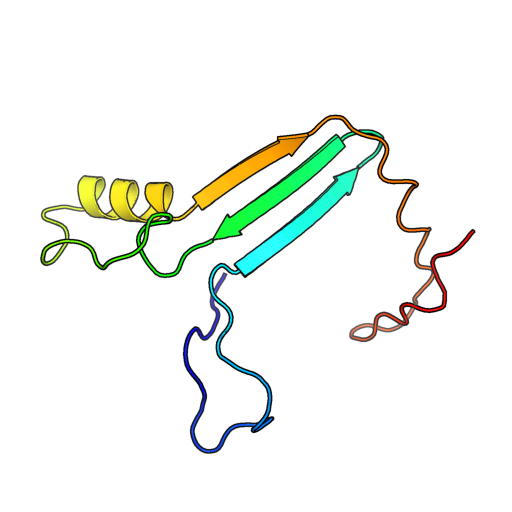TTEEEEEEE-SS-TTS-PPSSS-SSHHHHHHHHHTTEEEEEE--------------TT---TTS---

pLDDT: mean 73.24, std 18.54, range [35.06, 96.81]

Foldseek 3Di:
DDDDQQADVVHPDPPDGRD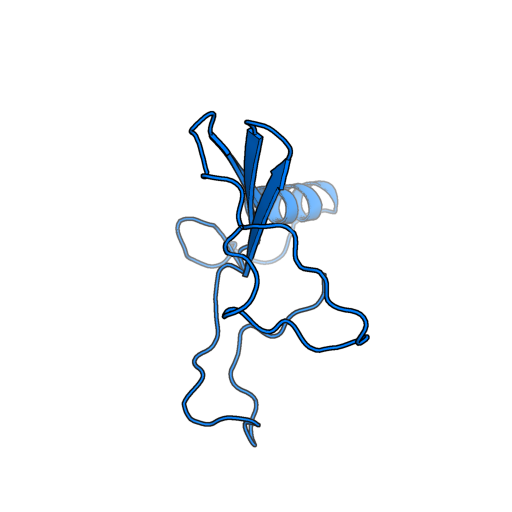AWDWDWDDDDQKIKIKTAGPFAPVDDHDPDDQPDVVSVVVRRVRRIDMDIDRDDPVPQADQPDDDDPDGDSVPRDD